Protein AF-A0A176W8B7-F1 (afdb_monomer_lite)

Structure (mmCIF, N/CA/C/O backbone):
data_AF-A0A176W8B7-F1
#
_entry.id   AF-A0A176W8B7-F1
#
loop_
_atom_site.group_PDB
_atom_site.id
_atom_site.type_symbol
_atom_site.label_atom_id
_atom_site.label_alt_id
_atom_site.label_comp_id
_atom_site.label_asym_id
_atom_site.label_entity_id
_atom_site.label_seq_id
_atom_site.pdbx_PDB_ins_code
_atom_site.Cartn_x
_atom_site.Cartn_y
_atom_site.Cartn_z
_atom_site.occupancy
_atom_site.B_iso_or_equiv
_atom_site.auth_seq_id
_atom_site.auth_comp_id
_atom_site.auth_asym_id
_atom_site.auth_atom_id
_atom_site.pdbx_PDB_model_num
ATOM 1 N N . MET A 1 1 ? -11.117 -33.687 0.807 1.00 49.25 1 MET A N 1
ATOM 2 C CA . MET A 1 1 ? -11.587 -32.372 0.321 1.00 49.25 1 MET A CA 1
ATOM 3 C C . MET A 1 1 ? -11.152 -31.330 1.329 1.00 49.25 1 MET A C 1
ATOM 5 O O . MET A 1 1 ? -11.550 -31.435 2.481 1.00 49.25 1 MET A O 1
ATOM 9 N N . LEU A 1 2 ? -10.288 -30.393 0.941 1.00 50.34 2 LEU A N 1
ATOM 10 C CA . LEU A 1 2 ? -9.951 -29.251 1.791 1.00 50.34 2 LEU A CA 1
ATOM 11 C C . LEU A 1 2 ? -11.075 -28.216 1.664 1.00 50.34 2 LEU A C 1
ATOM 13 O O . LEU A 1 2 ? -11.343 -27.728 0.569 1.00 50.34 2 LEU A O 1
ATOM 17 N N . HIS A 1 3 ? -11.755 -27.925 2.771 1.00 60.47 3 HIS A N 1
ATOM 18 C CA . HIS A 1 3 ? -12.744 -26.854 2.853 1.00 60.47 3 HIS A CA 1
ATOM 19 C C . HIS A 1 3 ? -12.013 -25.525 3.061 1.00 60.47 3 HIS A C 1
ATOM 21 O O . HIS A 1 3 ? -11.774 -25.115 4.194 1.00 60.47 3 HIS A O 1
ATOM 27 N N . TYR A 1 4 ? -11.635 -24.865 1.968 1.00 70.81 4 TYR A N 1
ATOM 28 C CA . TYR A 1 4 ? -11.199 -23.472 2.020 1.00 70.81 4 TYR A CA 1
ATOM 29 C C . TYR A 1 4 ? -12.426 -22.565 1.908 1.00 70.81 4 TYR A C 1
ATOM 31 O O . TYR A 1 4 ? -13.226 -22.702 0.985 1.00 70.81 4 TYR A O 1
ATOM 39 N N . GLY A 1 5 ? -12.587 -21.653 2.863 1.00 69.62 5 GLY A N 1
ATOM 40 C CA . GLY A 1 5 ? -13.669 -20.675 2.885 1.00 69.62 5 GLY A CA 1
ATOM 41 C C . GLY A 1 5 ? -13.276 -19.459 3.716 1.00 69.62 5 GLY A C 1
ATOM 42 O O . GLY A 1 5 ? -12.498 -19.574 4.662 1.00 69.62 5 GLY A O 1
ATOM 43 N N . LEU A 1 6 ? -13.798 -18.291 3.347 1.00 65.88 6 LEU A N 1
ATOM 44 C CA . LEU A 1 6 ? -13.618 -17.057 4.109 1.00 65.88 6 LEU A CA 1
ATOM 45 C C . LEU A 1 6 ? -14.632 -17.044 5.259 1.00 65.88 6 LEU A C 1
ATOM 47 O O . LEU A 1 6 ? -15.839 -17.043 5.024 1.00 65.88 6 LEU A O 1
ATOM 51 N N . SER A 1 7 ? -14.141 -17.067 6.499 1.00 68.44 7 SER A N 1
ATOM 52 C CA . SER A 1 7 ? -14.971 -16.950 7.700 1.00 68.44 7 SER A CA 1
ATOM 53 C C . SER A 1 7 ? -14.856 -15.537 8.258 1.00 68.44 7 SER A C 1
ATOM 55 O O . SER A 1 7 ? -13.770 -15.107 8.643 1.00 68.44 7 SER A O 1
ATOM 57 N N . TYR A 1 8 ? -15.977 -14.820 8.294 1.00 66.56 8 TYR A N 1
ATOM 58 C CA . TYR A 1 8 ? -16.058 -13.478 8.860 1.00 66.56 8 TYR A CA 1
ATOM 59 C C . TYR A 1 8 ? -16.531 -13.580 10.307 1.00 66.56 8 TYR A C 1
ATOM 61 O O . TYR A 1 8 ? -17.716 -13.784 10.574 1.00 66.56 8 TYR A O 1
ATOM 69 N N . THR A 1 9 ? -15.607 -13.452 11.253 1.00 70.50 9 THR A N 1
ATOM 70 C CA . THR A 1 9 ? -15.928 -13.388 12.680 1.00 70.50 9 THR A CA 1
ATOM 71 C C . THR A 1 9 ? -15.891 -11.942 13.159 1.00 70.50 9 THR A C 1
ATOM 73 O O . THR A 1 9 ? -15.136 -11.109 12.656 1.00 70.50 9 THR A O 1
ATOM 76 N N . LYS A 1 10 ? -16.732 -11.615 14.143 1.00 69.75 10 LYS A N 1
ATOM 77 C CA . LYS A 1 10 ? -16.667 -10.313 14.806 1.00 69.75 10 LYS A CA 1
ATOM 78 C C . LYS A 1 10 ? -15.349 -10.245 15.579 1.00 69.75 10 LYS A C 1
ATOM 80 O O . LYS A 1 10 ? -15.166 -10.998 16.529 1.00 69.75 10 LYS A O 1
ATOM 85 N N . GLY A 1 11 ? -14.441 -9.371 15.153 1.00 65.25 11 GLY A N 1
ATOM 86 C CA . GLY A 1 11 ? -13.179 -9.144 15.854 1.00 65.25 11 GLY A CA 1
ATOM 87 C C . GLY A 1 11 ? -13.399 -8.508 17.228 1.00 65.25 11 GLY A C 1
ATOM 88 O O . GLY A 1 11 ? -14.298 -7.682 17.399 1.00 65.25 11 GLY A O 1
ATOM 89 N N . GLU A 1 12 ? -12.568 -8.887 18.197 1.00 69.94 12 GLU A N 1
ATOM 90 C CA . GLU A 1 12 ? -12.470 -8.232 19.503 1.00 69.94 12 GLU A CA 1
ATOM 91 C C . GLU A 1 12 ? -11.306 -7.227 19.486 1.00 69.94 12 GLU A C 1
ATOM 93 O O . GLU A 1 12 ? -10.225 -7.536 18.986 1.00 69.94 12 GLU A O 1
ATOM 98 N N . GLY A 1 13 ? -11.521 -6.020 20.021 1.00 70.88 13 GLY A N 1
ATOM 99 C CA . GLY A 1 13 ? -10.501 -4.965 20.105 1.00 70.88 13 GLY A CA 1
ATOM 100 C C . GLY A 1 13 ? -10.625 -3.849 19.059 1.00 70.88 13 GLY A C 1
ATOM 101 O O . GLY A 1 13 ? -11.636 -3.708 18.370 1.00 70.88 13 GLY A O 1
ATOM 102 N N . GLU A 1 14 ? -9.598 -3.000 18.987 1.00 74.06 14 GLU A N 1
ATOM 103 C CA . GLU A 1 14 ? -9.519 -1.904 18.018 1.00 74.06 14 GLU A CA 1
ATOM 104 C C . GLU A 1 14 ? -9.285 -2.464 16.608 1.00 74.06 14 GLU A C 1
ATOM 106 O O . GLU A 1 14 ? -8.251 -3.073 16.330 1.00 74.06 14 GLU A O 1
ATOM 111 N N . ILE A 1 15 ? -10.245 -2.252 15.706 1.00 80.75 15 ILE A N 1
ATOM 112 C CA . ILE A 1 15 ? -10.120 -2.697 14.318 1.00 80.75 15 ILE A CA 1
ATOM 113 C C . ILE A 1 15 ? -9.273 -1.683 13.549 1.00 80.75 15 ILE A C 1
ATOM 115 O O . ILE A 1 15 ? -9.684 -0.538 13.353 1.00 80.75 15 ILE A O 1
ATOM 119 N N . LYS A 1 16 ? -8.090 -2.117 13.111 1.00 88.88 16 LYS A N 1
ATOM 120 C CA . LYS A 1 16 ? -7.139 -1.302 12.348 1.00 88.88 16 LYS A CA 1
ATOM 121 C C . LYS A 1 16 ? -7.196 -1.637 10.865 1.00 88.88 16 LYS A C 1
ATOM 123 O O . LYS A 1 16 ? -7.430 -2.786 10.490 1.00 88.88 16 LYS A O 1
ATOM 128 N N . LEU A 1 17 ? -6.967 -0.625 10.036 1.00 93.19 17 LEU A N 1
ATOM 129 C CA . LEU A 1 17 ? -6.767 -0.793 8.605 1.00 93.19 17 LEU A CA 1
ATOM 130 C C . LEU A 1 17 ? -5.275 -1.032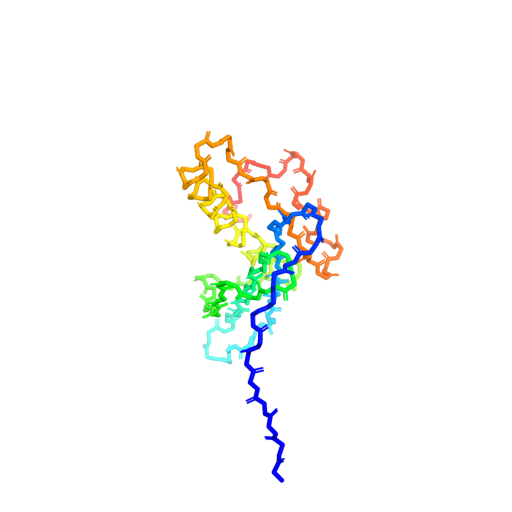 8.344 1.00 93.19 17 LEU A C 1
ATOM 132 O O . LEU A 1 17 ? -4.454 -0.136 8.539 1.00 93.19 17 LEU A O 1
ATOM 136 N N . ASN A 1 18 ? -4.937 -2.241 7.908 1.00 95.31 18 ASN A N 1
ATOM 137 C CA . ASN A 1 18 ? -3.570 -2.652 7.602 1.00 95.31 18 ASN A CA 1
ATOM 138 C C . ASN A 1 18 ? -3.450 -2.907 6.100 1.00 95.31 18 ASN A C 1
ATOM 140 O O . ASN A 1 18 ? -4.240 -3.665 5.545 1.00 95.31 18 ASN A O 1
ATOM 144 N N . GLY A 1 19 ? -2.483 -2.274 5.449 1.00 96.75 19 GLY A N 1
ATOM 145 C CA . GLY A 1 19 ? -2.126 -2.490 4.053 1.00 96.75 19 GLY A CA 1
ATOM 146 C C . GLY A 1 19 ? -0.813 -3.252 3.940 1.00 96.75 19 GLY A C 1
ATOM 147 O O . GLY A 1 19 ? 0.068 -3.090 4.774 1.00 96.75 19 GLY A O 1
ATOM 148 N N . TYR A 1 20 ? -0.667 -4.046 2.897 1.00 97.06 20 TYR A N 1
ATOM 149 C CA . TYR A 1 20 ? 0.559 -4.734 2.520 1.00 97.06 20 TYR A CA 1
ATOM 150 C C . TYR A 1 20 ? 0.840 -4.383 1.066 1.00 97.06 20 TYR A C 1
ATOM 152 O O . TYR A 1 20 ? -0.091 -4.401 0.253 1.00 97.06 20 TYR A O 1
ATOM 160 N N . SER A 1 21 ? 2.086 -4.056 0.749 1.00 97.00 21 SER A N 1
ATOM 161 C CA . SER A 1 21 ? 2.542 -3.864 -0.625 1.00 97.00 21 SER A CA 1
ATOM 162 C C . SER A 1 21 ? 3.719 -4.775 -0.924 1.00 97.00 21 SER A C 1
ATOM 164 O O . SER A 1 21 ? 4.529 -5.033 -0.038 1.00 97.00 21 SER A O 1
ATOM 166 N N . ASP A 1 22 ? 3.786 -5.212 -2.171 1.00 96.06 22 ASP A N 1
ATOM 167 C CA . ASP A 1 22 ? 4.852 -6.041 -2.724 1.00 96.06 22 ASP A CA 1
ATOM 168 C C . ASP A 1 22 ? 5.024 -5.671 -4.201 1.00 96.06 22 ASP A C 1
ATOM 170 O O . ASP A 1 22 ? 4.065 -5.227 -4.857 1.00 96.06 22 ASP A O 1
ATOM 174 N N . ALA A 1 23 ? 6.224 -5.833 -4.740 1.00 94.06 23 ALA A N 1
ATOM 175 C CA . ALA A 1 23 ? 6.476 -5.699 -6.162 1.00 94.06 23 ALA A CA 1
ATOM 176 C C . ALA A 1 23 ? 7.394 -6.807 -6.678 1.00 94.06 23 ALA A C 1
ATOM 178 O O . ALA A 1 23 ? 8.481 -7.039 -6.154 1.00 94.06 23 ALA A O 1
ATOM 179 N N . ASP A 1 24 ? 7.026 -7.412 -7.810 1.00 88.94 24 ASP A N 1
ATOM 180 C CA . ASP A 1 24 ? 8.002 -8.207 -8.555 1.00 88.94 24 ASP A CA 1
ATOM 181 C C . ASP A 1 24 ? 9.053 -7.286 -9.214 1.00 88.94 24 ASP A C 1
ATOM 183 O O . ASP A 1 24 ? 8.827 -6.091 -9.423 1.00 88.94 24 ASP A O 1
ATOM 187 N N . MET A 1 25 ? 10.236 -7.812 -9.539 1.00 76.56 25 MET A N 1
ATOM 188 C CA . MET A 1 25 ? 11.248 -7.072 -10.301 1.00 76.56 25 MET A CA 1
ATOM 189 C C . MET A 1 25 ? 11.341 -7.637 -11.713 1.00 76.56 25 MET A C 1
ATOM 191 O O . MET A 1 25 ? 11.656 -8.815 -11.875 1.00 76.56 25 MET A O 1
ATOM 195 N N . ALA A 1 26 ? 11.123 -6.782 -12.719 1.00 67.81 26 ALA A N 1
ATOM 196 C CA . ALA A 1 26 ? 11.181 -7.157 -14.134 1.00 67.81 26 ALA A CA 1
ATOM 197 C C . ALA A 1 26 ? 10.321 -8.396 -14.466 1.00 67.81 26 ALA A C 1
ATOM 199 O O . ALA A 1 26 ? 10.711 -9.228 -15.286 1.00 67.81 26 ALA A O 1
ATOM 200 N N . GLY A 1 27 ? 9.157 -8.527 -13.816 1.00 65.25 27 GLY A N 1
ATOM 201 C CA . GLY A 1 27 ? 8.291 -9.701 -13.943 1.00 65.25 27 GLY A CA 1
ATOM 202 C C . GLY A 1 27 ? 7.774 -9.940 -15.362 1.00 65.25 27 GLY A C 1
ATOM 203 O O . GLY A 1 27 ? 7.498 -11.081 -15.731 1.00 65.25 27 GLY A O 1
ATOM 204 N N . ASN A 1 28 ? 7.689 -8.892 -16.187 1.00 70.12 28 ASN A N 1
ATOM 205 C CA . ASN A 1 28 ? 7.334 -9.009 -17.597 1.00 70.12 28 ASN A CA 1
ATOM 206 C C . ASN A 1 28 ? 8.570 -8.951 -18.509 1.00 70.12 28 ASN A C 1
ATOM 208 O O . ASN A 1 28 ? 9.224 -7.918 -18.606 1.00 70.12 28 ASN A O 1
ATOM 212 N N . VAL A 1 29 ? 8.850 -10.032 -19.237 1.00 70.06 29 VAL A N 1
ATOM 213 C CA . VAL A 1 29 ? 10.007 -10.140 -20.148 1.00 70.06 29 VAL A CA 1
ATOM 214 C C . VAL A 1 29 ? 9.883 -9.214 -21.366 1.00 70.06 29 VAL A C 1
ATOM 216 O O . VAL A 1 29 ? 10.898 -8.786 -21.911 1.00 70.06 29 VAL A O 1
ATOM 219 N N . ASP A 1 30 ? 8.659 -8.867 -21.774 1.00 75.06 30 ASP A N 1
ATOM 220 C CA . ASP A 1 30 ? 8.425 -8.085 -22.994 1.00 75.06 30 ASP A CA 1
ATOM 221 C C . ASP A 1 30 ? 8.700 -6.586 -22.811 1.00 75.06 30 ASP A C 1
ATOM 223 O O . ASP A 1 30 ? 9.144 -5.915 -23.743 1.00 75.06 30 ASP A O 1
ATOM 227 N N . ASP A 1 31 ? 8.416 -6.038 -21.625 1.00 80.81 31 ASP A N 1
ATOM 228 C CA . ASP A 1 31 ? 8.587 -4.608 -21.333 1.00 80.81 31 ASP A CA 1
ATOM 229 C C . ASP A 1 31 ? 9.417 -4.313 -20.076 1.00 80.81 31 ASP A C 1
ATOM 231 O O . ASP A 1 31 ? 9.572 -3.146 -19.717 1.00 80.81 31 ASP A O 1
ATOM 235 N N . CYS A 1 32 ? 9.963 -5.349 -19.428 1.00 83.25 32 CYS A N 1
ATOM 236 C CA . CYS A 1 32 ? 10.732 -5.295 -18.181 1.00 83.25 32 CYS A CA 1
ATOM 237 C C . CYS A 1 32 ? 10.005 -4.586 -17.030 1.00 83.25 32 CYS A C 1
ATOM 239 O O . CYS A 1 32 ? 10.645 -4.155 -16.069 1.00 83.25 32 CYS A O 1
ATOM 241 N N . LYS A 1 33 ? 8.677 -4.430 -17.106 1.00 89.00 33 LYS A N 1
ATOM 242 C CA . LY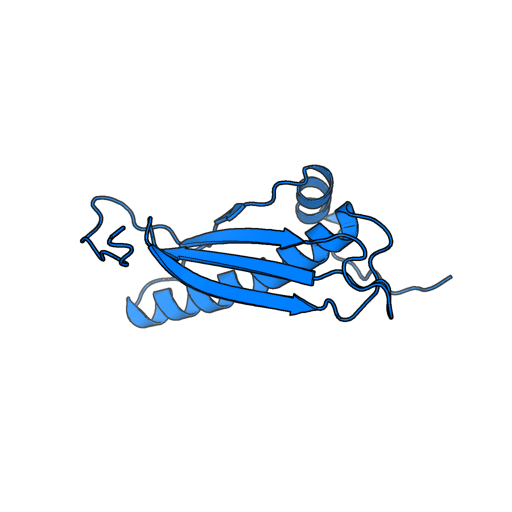S A 1 33 ? 7.919 -3.746 -16.060 1.00 89.00 33 LYS A CA 1
ATOM 243 C C . LYS A 1 33 ? 7.624 -4.687 -14.909 1.00 89.00 33 LYS A C 1
ATOM 245 O O . LYS A 1 33 ? 7.305 -5.861 -15.099 1.00 89.00 33 LYS A O 1
ATOM 250 N N . SER A 1 34 ? 7.703 -4.110 -13.724 1.00 91.69 34 SER A N 1
ATOM 251 C CA . SER A 1 34 ? 7.306 -4.740 -12.479 1.00 91.69 34 SER A CA 1
ATOM 252 C C . SER A 1 34 ? 5.784 -4.791 -12.330 1.00 91.69 34 SER A C 1
ATOM 254 O O . SER A 1 34 ? 5.054 -3.996 -12.929 1.00 91.69 34 SER A O 1
ATOM 256 N N . THR A 1 35 ? 5.300 -5.686 -11.483 1.00 94.69 35 THR A N 1
ATOM 257 C CA . THR A 1 35 ? 3.905 -5.817 -11.066 1.00 94.69 35 THR A CA 1
ATOM 258 C C . THR A 1 35 ? 3.798 -5.436 -9.601 1.00 94.69 35 THR A C 1
ATOM 260 O O . THR A 1 35 ? 4.454 -6.022 -8.751 1.00 94.69 35 THR A O 1
ATOM 263 N N . THR A 1 36 ? 2.947 -4.464 -9.299 1.00 95.44 36 THR A N 1
ATOM 264 C CA . THR A 1 36 ? 2.586 -4.076 -7.937 1.00 95.44 36 THR A CA 1
ATOM 265 C C . THR A 1 36 ? 1.477 -4.983 -7.421 1.00 95.44 36 THR A C 1
ATOM 267 O O . THR A 1 36 ? 0.433 -5.101 -8.062 1.00 95.44 36 THR A O 1
ATOM 270 N N . GLY A 1 37 ? 1.675 -5.571 -6.247 1.00 96.50 37 GLY A N 1
ATOM 271 C CA . GLY A 1 37 ? 0.656 -6.230 -5.442 1.00 96.50 37 GLY A CA 1
ATOM 272 C C . GLY A 1 37 ? 0.291 -5.384 -4.225 1.00 96.50 37 GLY A C 1
ATOM 273 O O . GLY A 1 37 ? 1.160 -4.841 -3.547 1.00 96.50 37 GLY A O 1
ATOM 274 N N . VAL A 1 38 ? -1.006 -5.268 -3.942 1.00 97.38 38 VAL A N 1
ATOM 275 C CA . VAL A 1 38 ? -1.512 -4.589 -2.745 1.00 97.38 38 VAL A CA 1
ATOM 276 C C . VAL A 1 38 ? -2.637 -5.402 -2.122 1.00 97.38 38 VAL A C 1
ATOM 278 O O . VAL A 1 38 ? -3.527 -5.890 -2.821 1.00 97.38 38 VAL A O 1
ATOM 281 N N . LEU A 1 39 ? -2.633 -5.495 -0.794 1.00 97.00 39 LEU A N 1
ATOM 282 C CA . LEU A 1 39 ? -3.672 -6.130 0.012 1.00 97.00 39 LEU A CA 1
ATOM 283 C C . LEU A 1 39 ? -4.005 -5.236 1.207 1.00 97.00 39 LEU A C 1
ATOM 285 O O . LEU A 1 39 ? -3.117 -4.857 1.957 1.00 97.00 39 LEU A O 1
ATOM 289 N N . PHE A 1 40 ? -5.283 -4.953 1.433 1.00 96.38 40 PHE A N 1
ATOM 290 C CA . PHE A 1 40 ? -5.766 -4.298 2.643 1.00 96.38 40 PHE A CA 1
ATOM 291 C C . PHE A 1 40 ? -6.648 -5.231 3.458 1.00 96.38 40 PHE A C 1
ATOM 293 O O . PHE A 1 40 ? -7.598 -5.832 2.948 1.00 96.38 40 PHE A O 1
ATOM 300 N N . CYS A 1 41 ? -6.364 -5.269 4.753 1.00 93.38 41 CYS A N 1
ATOM 301 C CA . CYS A 1 41 ? -7.118 -5.974 5.767 1.00 93.38 41 CYS A CA 1
ATOM 302 C C . CYS A 1 41 ? -7.750 -4.978 6.743 1.00 93.38 41 CYS A C 1
ATOM 304 O O . CYS A 1 41 ? -7.111 -4.024 7.190 1.00 93.38 41 CYS A O 1
ATOM 306 N N . PHE A 1 42 ? -9.004 -5.226 7.105 1.00 89.81 42 PHE A N 1
ATOM 307 C CA . PHE A 1 42 ? -9.674 -4.565 8.215 1.00 89.81 42 PHE A CA 1
ATOM 308 C C . PHE A 1 42 ? -9.698 -5.537 9.399 1.00 89.81 42 PHE A C 1
ATOM 310 O O . PHE A 1 42 ? -10.382 -6.564 9.371 1.00 89.81 42 PHE A O 1
ATOM 317 N N . GLY A 1 43 ? -8.861 -5.274 10.405 1.00 87.25 43 GLY A N 1
ATOM 318 C CA . GLY A 1 43 ? -8.480 -6.287 11.390 1.00 87.25 43 GLY A CA 1
ATOM 319 C C . GLY A 1 43 ? -7.760 -7.453 10.705 1.00 87.25 43 GLY A C 1
ATOM 320 O O . GLY A 1 43 ? -6.843 -7.241 9.916 1.00 87.25 43 GLY A O 1
ATOM 321 N N . ASN A 1 44 ? -8.215 -8.682 10.955 1.00 84.62 44 ASN A N 1
ATOM 322 C CA . ASN A 1 44 ? -7.649 -9.894 10.343 1.00 84.62 44 ASN A CA 1
ATOM 323 C C . ASN A 1 44 ? -8.362 -10.308 9.043 1.00 84.62 44 ASN A C 1
ATOM 325 O O . ASN A 1 44 ? -8.163 -11.419 8.558 1.00 84.62 44 ASN A O 1
ATOM 329 N N . THR A 1 45 ? -9.226 -9.448 8.498 1.00 87.06 45 THR A N 1
ATOM 330 C CA . THR A 1 45 ? -10.068 -9.779 7.344 1.00 87.06 45 THR A CA 1
ATOM 331 C C . THR A 1 45 ? -9.628 -9.000 6.105 1.00 87.06 45 THR A C 1
ATOM 333 O O . THR A 1 45 ? -9.711 -7.772 6.128 1.00 87.06 45 THR A O 1
ATOM 336 N N . PRO A 1 46 ? -9.232 -9.668 5.006 1.00 91.50 46 PRO A N 1
ATOM 337 C CA . PRO A 1 46 ? -9.023 -9.029 3.707 1.00 91.50 46 PRO A CA 1
ATOM 338 C C . PRO A 1 46 ? -10.287 -8.321 3.210 1.00 91.50 46 PRO A C 1
ATOM 340 O O . PRO A 1 46 ? -11.352 -8.934 3.134 1.00 91.50 46 PRO A O 1
ATOM 343 N N . VAL A 1 47 ? -10.173 -7.043 2.848 1.00 92.00 47 VAL A N 1
ATOM 344 C CA . VAL A 1 47 ? -11.297 -6.231 2.342 1.00 92.00 47 VAL A CA 1
ATOM 345 C C . VAL A 1 47 ? -11.097 -5.756 0.908 1.00 92.00 47 VAL A C 1
ATOM 347 O O . VAL A 1 47 ? -12.072 -5.549 0.191 1.00 92.00 47 VAL A O 1
ATOM 350 N N . THR A 1 48 ? -9.852 -5.599 0.460 1.00 94.81 48 THR A N 1
ATOM 351 C CA . THR A 1 48 ? -9.546 -5.281 -0.936 1.00 94.81 48 THR A CA 1
ATOM 352 C C . THR A 1 48 ? -8.122 -5.693 -1.269 1.00 94.81 48 THR A C 1
ATOM 354 O O . THR A 1 48 ? -7.234 -5.629 -0.426 1.00 94.81 48 THR A O 1
ATOM 357 N N . TRP A 1 49 ? -7.913 -6.142 -2.497 1.00 96.44 49 TRP A N 1
ATOM 358 C CA . TRP A 1 49 ? -6.608 -6.478 -3.039 1.00 96.44 49 TRP A CA 1
ATOM 359 C C . TRP A 1 49 ? -6.606 -6.155 -4.524 1.00 96.44 49 TRP A C 1
ATOM 361 O O . TRP A 1 49 ? -7.651 -6.188 -5.178 1.00 96.44 49 TRP A O 1
ATOM 371 N N . HIS A 1 50 ? -5.435 -5.852 -5.060 1.00 94.50 50 HIS A N 1
ATOM 372 C CA . HIS A 1 50 ? -5.249 -5.771 -6.496 1.00 94.50 50 HIS A CA 1
ATOM 373 C C . HIS A 1 50 ? -3.805 -6.092 -6.863 1.00 94.50 50 HIS A C 1
ATOM 375 O O . HIS A 1 50 ? -2.891 -5.983 -6.046 1.00 94.50 50 HIS A O 1
ATOM 381 N N . SER A 1 51 ? -3.624 -6.502 -8.112 1.00 95.12 51 SER A N 1
ATOM 382 C CA . SER A 1 51 ? -2.320 -6.672 -8.730 1.00 95.12 51 SER A CA 1
ATOM 383 C C . SER A 1 51 ? -2.35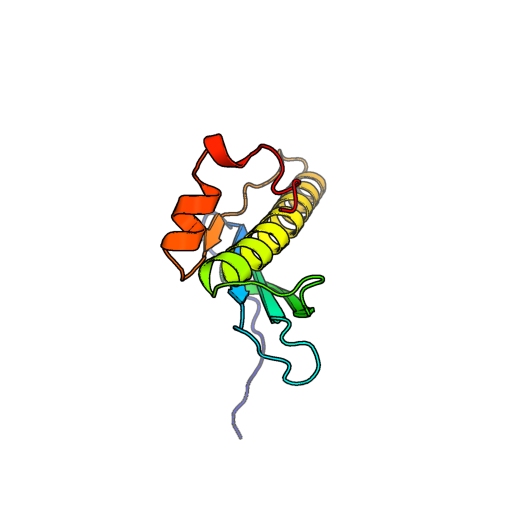0 -5.934 -10.060 1.00 95.12 51 SER A C 1
ATOM 385 O O . SER A 1 51 ? -3.286 -6.110 -10.842 1.00 95.12 51 SER A O 1
ATOM 387 N N . GLN A 1 52 ? -1.387 -5.046 -10.281 1.00 93.75 52 GLN A N 1
ATOM 388 C CA . GLN A 1 52 ? -1.338 -4.198 -11.465 1.00 93.75 52 GLN A CA 1
ATOM 389 C C . GLN A 1 52 ? 0.085 -4.065 -11.990 1.00 93.75 52 GLN A C 1
ATOM 391 O O . GLN A 1 52 ? 1.030 -3.900 -11.222 1.00 93.75 52 GLN A O 1
ATOM 396 N N . LYS A 1 53 ? 0.242 -4.077 -13.315 1.00 93.75 53 LYS A N 1
ATOM 397 C CA . LYS A 1 53 ? 1.528 -3.772 -13.945 1.00 93.75 53 LYS A CA 1
ATOM 398 C C . LYS A 1 53 ? 1.879 -2.301 -13.716 1.00 93.75 53 LYS A C 1
ATOM 400 O O . LYS A 1 53 ? 1.035 -1.427 -13.915 1.00 93.75 53 LYS A O 1
ATOM 405 N N . GLN A 1 54 ? 3.120 -2.026 -13.334 1.00 93.44 54 GLN A N 1
ATOM 406 C CA . GLN A 1 54 ? 3.606 -0.668 -13.131 1.00 93.44 54 GLN A CA 1
ATOM 407 C C . GLN A 1 54 ? 3.611 0.115 -14.454 1.00 93.44 54 GLN A C 1
ATOM 409 O O . GLN A 1 54 ? 3.814 -0.460 -15.527 1.00 93.44 54 GLN A O 1
ATOM 414 N N . PRO A 1 55 ? 3.371 1.437 -14.424 1.00 89.69 55 PRO A N 1
ATOM 415 C CA . PRO A 1 55 ? 3.340 2.246 -15.641 1.00 89.69 55 PRO A CA 1
ATOM 416 C C . PRO A 1 55 ? 4.736 2.430 -16.255 1.00 89.69 55 PRO A C 1
ATOM 418 O O . PRO A 1 55 ? 4.862 2.521 -17.481 1.00 89.69 55 PRO A O 1
ATOM 421 N N . MET A 1 56 ? 5.775 2.429 -15.419 1.00 88.50 56 MET A N 1
ATOM 422 C CA . MET A 1 56 ? 7.179 2.623 -15.782 1.00 88.50 56 MET A CA 1
ATOM 423 C C . MET A 1 56 ? 8.027 1.400 -15.421 1.00 88.50 56 MET A C 1
ATOM 425 O O . MET A 1 56 ? 7.613 0.568 -14.617 1.00 88.50 56 MET A O 1
ATOM 429 N N . VAL A 1 57 ? 9.200 1.296 -16.044 1.00 90.75 57 VAL A N 1
ATOM 430 C CA . VAL A 1 57 ? 10.215 0.297 -15.694 1.00 90.75 57 VAL A CA 1
ATOM 431 C C . VAL A 1 57 ? 10.956 0.796 -14.460 1.00 90.75 57 VAL A C 1
ATOM 433 O O . VAL A 1 57 ? 11.513 1.892 -14.493 1.00 90.75 57 VAL A O 1
ATOM 436 N N . ALA A 1 58 ? 10.952 0.005 -13.392 1.00 90.50 58 ALA A N 1
ATOM 437 C CA . ALA A 1 58 ? 11.769 0.267 -12.218 1.00 90.50 58 ALA A CA 1
ATOM 438 C C . ALA A 1 58 ? 13.226 -0.129 -12.498 1.00 90.50 58 ALA A C 1
ATOM 440 O O . ALA A 1 58 ? 13.496 -1.180 -13.080 1.00 90.50 58 ALA A O 1
ATOM 441 N N . LEU A 1 59 ? 14.174 0.696 -12.064 1.00 89.62 59 LEU A N 1
ATOM 442 C CA . LEU A 1 59 ? 15.609 0.461 -12.242 1.00 89.62 59 LEU A CA 1
ATOM 443 C C . LEU A 1 59 ? 16.207 -0.391 -11.114 1.00 89.62 59 LEU A C 1
ATOM 445 O O . LEU A 1 59 ? 17.362 -0.808 -11.185 1.00 89.62 59 LEU A O 1
ATOM 449 N N . SER A 1 60 ? 15.436 -0.642 -10.056 1.00 90.94 60 SER A N 1
ATOM 450 C CA . SER A 1 60 ? 15.817 -1.490 -8.929 1.00 90.94 60 SER A CA 1
ATOM 451 C C . SER A 1 60 ? 14.585 -2.078 -8.241 1.00 90.94 60 SER A C 1
ATOM 453 O O . SER A 1 60 ? 13.486 -1.533 -8.352 1.00 90.94 60 SER A O 1
ATOM 455 N N . SER A 1 61 ? 14.774 -3.140 -7.456 1.00 90.31 61 SER A N 1
ATOM 456 C CA . SER A 1 61 ? 13.714 -3.676 -6.590 1.00 90.31 61 SER A CA 1
ATOM 457 C C . SER A 1 61 ? 13.229 -2.650 -5.560 1.00 90.31 61 SER A C 1
ATOM 459 O O . SER A 1 61 ? 12.042 -2.588 -5.275 1.00 90.31 61 SER A O 1
ATOM 461 N N . CYS A 1 62 ? 14.118 -1.792 -5.046 1.00 93.31 62 CYS A N 1
ATOM 462 C CA . CYS A 1 62 ? 13.753 -0.693 -4.144 1.00 93.31 62 CYS A CA 1
ATOM 463 C C . CYS A 1 62 ? 12.763 0.282 -4.798 1.00 93.31 62 CYS A C 1
ATOM 465 O O . CYS A 1 62 ? 11.778 0.676 -4.181 1.00 93.31 62 CYS A O 1
ATOM 467 N N . GLU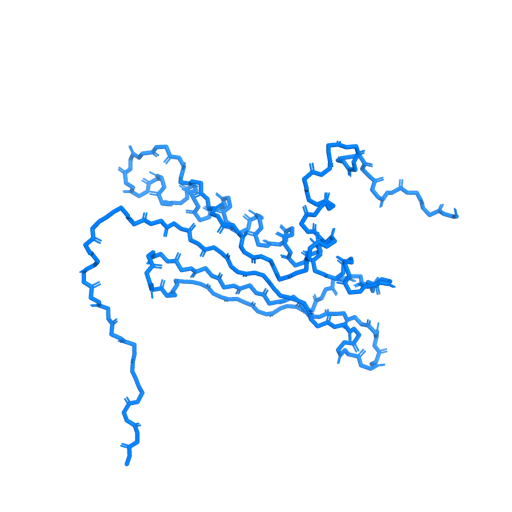 A 1 63 ? 13.006 0.653 -6.056 1.00 92.06 63 GLU A N 1
ATOM 468 C CA . GLU A 1 63 ? 12.117 1.544 -6.803 1.00 92.06 63 GLU A CA 1
ATOM 469 C C . GLU A 1 63 ? 10.776 0.872 -7.124 1.00 92.06 63 GLU A C 1
ATOM 471 O O . GLU A 1 63 ? 9.728 1.495 -6.954 1.00 92.06 63 GLU A O 1
ATOM 476 N N . ALA A 1 64 ? 10.789 -0.408 -7.514 1.00 94.19 64 ALA A N 1
ATOM 477 C CA . ALA A 1 64 ? 9.567 -1.173 -7.752 1.00 94.19 64 ALA A CA 1
ATOM 478 C C . ALA A 1 64 ? 8.695 -1.241 -6.484 1.00 94.19 64 ALA A C 1
ATOM 480 O O . ALA A 1 64 ? 7.501 -0.938 -6.537 1.00 94.19 64 ALA A O 1
ATOM 481 N N . GLU A 1 65 ? 9.306 -1.553 -5.341 1.00 94.94 65 GLU A N 1
ATOM 482 C CA . GLU A 1 65 ? 8.648 -1.584 -4.032 1.00 94.94 65 GLU A CA 1
ATOM 483 C C . GLU A 1 65 ? 8.139 -0.208 -3.605 1.00 94.94 65 GLU A C 1
ATOM 485 O O . GLU A 1 65 ? 7.028 -0.072 -3.100 1.00 94.94 65 GLU A O 1
ATOM 490 N N . TYR A 1 66 ? 8.900 0.852 -3.872 1.00 94.06 66 TYR A N 1
ATOM 491 C CA . TYR A 1 66 ? 8.466 2.220 -3.599 1.00 94.06 66 TYR A CA 1
ATOM 492 C C . TYR A 1 66 ? 7.225 2.618 -4.418 1.00 94.06 66 TYR A C 1
ATOM 494 O O . TYR A 1 66 ? 6.309 3.262 -3.895 1.00 94.06 66 TYR A O 1
ATOM 502 N N . ILE A 1 67 ? 7.149 2.211 -5.689 1.00 94.12 67 ILE A N 1
ATOM 503 C CA . ILE A 1 67 ? 5.967 2.427 -6.540 1.00 94.12 67 ILE A CA 1
ATOM 504 C C . ILE A 1 67 ? 4.761 1.638 -6.000 1.00 94.12 67 ILE A C 1
ATOM 506 O O . ILE A 1 67 ? 3.644 2.171 -5.942 1.00 94.12 67 ILE A O 1
ATOM 510 N N . ALA A 1 68 ? 4.969 0.394 -5.557 1.00 95.75 68 ALA A N 1
ATOM 511 C CA . ALA A 1 68 ? 3.924 -0.412 -4.927 1.00 95.75 68 ALA A CA 1
ATOM 512 C C . ALA A 1 68 ? 3.428 0.202 -3.610 1.00 95.75 68 ALA A C 1
ATOM 514 O O . ALA A 1 68 ? 2.220 0.360 -3.421 1.00 95.75 68 ALA A O 1
ATOM 515 N N . ALA A 1 69 ? 4.343 0.642 -2.749 1.00 95.94 69 ALA A N 1
ATOM 516 C CA . ALA A 1 69 ? 4.036 1.327 -1.500 1.00 95.94 69 ALA A CA 1
ATOM 517 C C . ALA A 1 69 ? 3.271 2.638 -1.733 1.00 95.94 69 ALA A C 1
ATOM 519 O O . ALA A 1 69 ? 2.295 2.920 -1.038 1.00 95.94 69 ALA A O 1
ATOM 520 N N . SER A 1 70 ? 3.656 3.414 -2.751 1.00 95.12 70 SER A N 1
ATOM 521 C CA . SER A 1 70 ? 2.952 4.641 -3.147 1.00 95.12 70 SER A CA 1
ATOM 522 C C . SER A 1 70 ? 1.517 4.349 -3.597 1.00 95.12 70 SER A C 1
ATOM 524 O O . SER A 1 70 ? 0.579 5.040 -3.198 1.00 95.12 70 SER A O 1
ATOM 526 N N . THR A 1 71 ? 1.326 3.276 -4.371 1.00 95.44 71 THR A N 1
ATOM 527 C CA . THR A 1 71 ? -0.006 2.797 -4.773 1.00 95.44 71 THR A CA 1
ATOM 528 C C . THR A 1 71 ? -0.841 2.405 -3.553 1.00 95.44 71 THR A C 1
ATOM 530 O O . THR A 1 71 ? -1.989 2.842 -3.416 1.00 95.44 71 THR A O 1
ATOM 533 N N . ALA A 1 72 ? -0.262 1.623 -2.637 1.00 96.38 72 ALA A N 1
ATOM 534 C CA . ALA A 1 72 ? -0.913 1.243 -1.392 1.00 96.38 72 ALA A CA 1
ATOM 535 C C . ALA A 1 72 ? -1.275 2.478 -0.552 1.00 96.38 72 ALA A C 1
ATOM 537 O O . ALA A 1 72 ? -2.388 2.552 -0.046 1.00 96.38 72 ALA A O 1
ATOM 538 N N . ALA A 1 73 ? -0.412 3.493 -0.463 1.00 95.56 73 ALA A N 1
ATOM 539 C CA . ALA A 1 73 ? -0.688 4.732 0.267 1.00 95.56 73 ALA A CA 1
ATOM 540 C C . ALA A 1 73 ? -1.922 5.468 -0.266 1.00 95.56 73 ALA A C 1
ATOM 542 O O . ALA A 1 73 ? -2.804 5.834 0.515 1.00 95.56 73 ALA A O 1
ATOM 543 N N . CYS A 1 74 ? -2.040 5.618 -1.588 1.00 95.06 74 CYS A N 1
ATOM 544 C CA . CYS A 1 74 ? -3.223 6.215 -2.204 1.00 95.06 74 CYS A CA 1
ATOM 545 C C . CYS A 1 74 ? -4.501 5.425 -1.882 1.00 95.06 74 CYS A C 1
ATOM 547 O O . CYS A 1 74 ? -5.510 6.014 -1.482 1.00 95.06 74 CYS A O 1
ATOM 549 N N . GLN A 1 75 ? -4.458 4.096 -2.007 1.00 95.94 75 GLN A N 1
ATOM 550 C CA . GLN A 1 75 ? -5.603 3.241 -1.690 1.00 95.94 75 GLN A CA 1
ATOM 551 C C . GLN A 1 75 ? -5.957 3.284 -0.193 1.00 95.94 75 GLN A C 1
ATOM 553 O O . GLN A 1 75 ? -7.133 3.365 0.160 1.00 95.94 75 GLN A O 1
ATOM 558 N N . GLY A 1 76 ? -4.956 3.286 0.687 1.00 95.69 76 GLY A N 1
ATOM 559 C CA . GLY A 1 76 ? -5.118 3.358 2.137 1.00 95.69 76 GLY A CA 1
ATOM 560 C C . GLY A 1 76 ? -5.742 4.674 2.597 1.00 95.69 76 GLY A C 1
ATOM 561 O O . GLY A 1 76 ? -6.647 4.654 3.428 1.00 95.69 76 GLY A O 1
ATOM 562 N N . LEU A 1 77 ? -5.336 5.809 2.015 1.00 95.44 77 LEU A N 1
ATOM 563 C CA . LEU A 1 77 ? -5.959 7.116 2.272 1.00 95.44 77 LEU A CA 1
ATOM 564 C C . LEU A 1 77 ? -7.431 7.138 1.850 1.00 95.44 77 LEU A C 1
ATOM 566 O O . LEU A 1 77 ? -8.289 7.638 2.586 1.00 95.44 77 LEU A O 1
ATOM 570 N N . TRP A 1 78 ? -7.733 6.580 0.675 1.00 95.69 78 TRP A N 1
ATOM 571 C CA . TRP A 1 78 ? -9.104 6.482 0.185 1.00 95.69 78 TRP A CA 1
ATOM 572 C C . TRP A 1 78 ? -9.969 5.594 1.091 1.00 95.69 78 TRP A C 1
ATOM 574 O O . TRP A 1 78 ? -11.037 6.025 1.528 1.00 95.69 78 TRP A O 1
ATOM 584 N N . LEU A 1 79 ? -9.487 4.401 1.453 1.00 95.44 79 LEU A N 1
ATOM 585 C CA . LEU A 1 79 ? -10.174 3.490 2.375 1.00 95.44 79 LEU A CA 1
ATOM 586 C C . LEU A 1 79 ? -10.372 4.113 3.758 1.00 95.44 79 LEU A C 1
ATOM 588 O O . LEU A 1 79 ? -11.460 4.032 4.322 1.00 95.44 79 LEU A O 1
ATOM 592 N N . GLY A 1 80 ? -9.344 4.766 4.299 1.00 94.19 80 GLY A N 1
ATOM 593 C CA . GLY A 1 80 ? -9.411 5.441 5.590 1.00 94.19 80 GLY A CA 1
ATOM 594 C C . GLY A 1 80 ? -10.485 6.526 5.623 1.00 94.19 80 GLY A C 1
ATOM 595 O O . GLY A 1 80 ? -11.247 6.621 6.590 1.00 94.19 80 GLY A O 1
ATOM 596 N N . SER A 1 81 ? -10.589 7.297 4.539 1.00 94.62 81 SER A N 1
ATOM 597 C CA . SER A 1 81 ? -11.609 8.336 4.366 1.00 94.62 81 SER A CA 1
ATOM 598 C C . SER A 1 81 ? -13.009 7.734 4.232 1.00 94.62 81 SER A C 1
ATOM 600 O O . SER A 1 81 ? -13.935 8.179 4.908 1.00 94.62 81 SER A O 1
ATOM 602 N N . LEU A 1 82 ? -13.152 6.678 3.424 1.00 94.00 82 LEU A N 1
ATOM 603 C CA . LEU A 1 82 ? -14.404 5.946 3.237 1.00 94.00 82 LEU A CA 1
ATOM 604 C C . LEU A 1 82 ? -14.934 5.371 4.561 1.00 94.00 82 LEU A C 1
ATOM 606 O O . LEU A 1 82 ? -16.105 5.550 4.895 1.00 94.00 82 LEU A O 1
ATOM 610 N N . LEU A 1 83 ? -14.066 4.726 5.346 1.00 91.38 83 LEU A N 1
ATOM 611 C CA . LEU A 1 83 ? -14.414 4.208 6.671 1.00 91.38 83 LEU A CA 1
ATOM 612 C C . LEU A 1 83 ? -14.813 5.337 7.629 1.00 91.38 83 LEU A C 1
ATOM 614 O O . LEU A 1 83 ? -15.808 5.209 8.343 1.00 91.38 83 LEU A O 1
ATOM 618 N N . GLY A 1 84 ? -14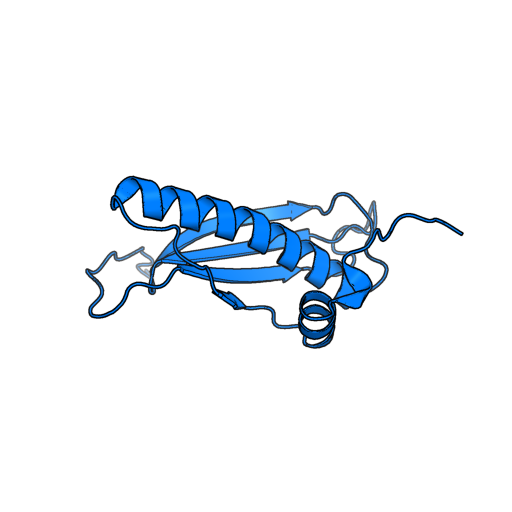.082 6.456 7.619 1.00 91.62 84 GLY A N 1
ATOM 619 C CA . GLY A 1 84 ? -14.439 7.647 8.393 1.00 91.62 84 GLY A CA 1
ATOM 620 C C . GLY A 1 84 ? -15.851 8.141 8.068 1.00 91.62 84 GLY A C 1
ATOM 621 O O . GLY A 1 84 ? -16.656 8.345 8.978 1.00 91.62 84 GLY A O 1
ATOM 622 N N . SER A 1 85 ? -16.196 8.231 6.777 1.00 92.81 85 SER A N 1
ATOM 623 C CA . SER A 1 85 ? -17.541 8.609 6.325 1.00 92.81 85 SER A CA 1
ATOM 624 C C . SER A 1 85 ? -18.624 7.626 6.777 1.00 92.81 85 SER A C 1
ATOM 626 O O . SER A 1 85 ? -19.678 8.068 7.227 1.00 92.81 85 SER A O 1
ATOM 628 N N . PHE A 1 86 ? -18.376 6.312 6.724 1.00 89.56 86 PHE A N 1
ATOM 629 C CA . PHE A 1 86 ? -19.350 5.312 7.181 1.00 89.56 86 PHE A CA 1
ATOM 630 C C . PHE A 1 86 ? -19.606 5.358 8.689 1.00 89.56 86 PHE A C 1
ATOM 632 O O . PHE A 1 86 ? -20.740 5.168 9.125 1.00 89.56 86 PHE A O 1
ATOM 639 N N . TYR A 1 87 ? -18.569 5.607 9.491 1.00 87.69 87 TYR A N 1
ATOM 640 C CA . TYR A 1 87 ? -18.686 5.631 10.951 1.00 87.69 87 TYR A CA 1
ATOM 641 C C . TYR A 1 87 ? -18.972 7.021 11.533 1.00 87.69 87 TYR A C 1
ATOM 643 O O . TYR A 1 87 ? -19.098 7.138 12.753 1.00 87.69 87 TYR A O 1
ATOM 651 N N . GLY A 1 88 ? -19.044 8.069 10.706 1.00 89.00 88 GLY A N 1
ATOM 652 C CA . GLY A 1 88 ? -19.157 9.454 11.177 1.00 89.00 88 GLY A CA 1
ATOM 653 C C . GLY A 1 88 ? -17.953 9.891 12.022 1.00 89.00 88 GLY A C 1
ATOM 654 O O . GLY A 1 88 ? -18.103 10.662 12.968 1.00 89.00 88 GLY A O 1
ATOM 655 N N . LYS A 1 89 ? -16.766 9.350 11.726 1.00 88.88 89 LYS A N 1
ATOM 656 C CA . LYS A 1 89 ? -15.508 9.606 12.442 1.00 88.88 89 LYS A CA 1
ATOM 657 C C . LYS A 1 89 ? -14.483 10.253 11.511 1.00 88.88 89 LYS A C 1
ATOM 659 O O . LYS A 1 89 ? -14.657 10.286 10.296 1.00 88.88 89 LYS A O 1
ATOM 664 N N . ALA A 1 90 ? -13.390 10.748 12.090 1.00 87.69 90 ALA A N 1
ATOM 665 C CA . ALA A 1 90 ? -12.224 11.150 11.310 1.00 87.69 90 ALA A CA 1
ATOM 666 C C . ALA A 1 90 ? -11.689 9.974 10.471 1.00 87.69 90 ALA A C 1
ATOM 668 O O . ALA A 1 90 ? -11.898 8.807 10.819 1.00 87.69 90 ALA A O 1
ATOM 669 N N . ALA A 1 91 ? -11.003 10.294 9.371 1.00 86.31 91 ALA A N 1
ATOM 670 C CA . ALA A 1 91 ? -10.400 9.295 8.497 1.00 86.31 91 ALA A CA 1
ATOM 671 C C . ALA A 1 91 ? -9.461 8.373 9.290 1.00 86.31 91 ALA A C 1
ATOM 673 O O . ALA A 1 91 ? -8.637 8.834 10.083 1.00 86.31 91 ALA A O 1
ATOM 674 N N . SER A 1 92 ? -9.599 7.065 9.077 1.00 84.75 92 SER A N 1
ATOM 675 C CA . SER A 1 92 ? -8.710 6.080 9.691 1.00 84.75 92 SER A CA 1
ATOM 676 C C . SER A 1 92 ? -7.329 6.149 9.039 1.00 84.75 92 SER A C 1
ATOM 678 O O . SER A 1 92 ? -7.222 6.271 7.819 1.00 84.75 92 SER A O 1
ATOM 680 N N . ILE A 1 93 ? -6.272 6.066 9.844 1.00 88.00 93 ILE A N 1
ATOM 681 C CA . ILE A 1 93 ? -4.897 6.008 9.344 1.00 88.00 93 ILE A CA 1
ATOM 682 C C . ILE A 1 93 ? -4.565 4.544 9.057 1.00 88.00 93 ILE A C 1
ATOM 684 O O . ILE A 1 93 ? -4.574 3.714 9.968 1.00 88.00 93 ILE A O 1
ATOM 688 N N . ALA A 1 94 ? -4.272 4.235 7.794 1.00 92.38 94 ALA A N 1
ATOM 689 C CA . ALA A 1 94 ? -3.807 2.912 7.404 1.00 92.38 94 ALA A CA 1
ATOM 690 C C . ALA A 1 94 ? -2.317 2.741 7.732 1.00 92.38 94 ALA A C 1
ATOM 692 O O . ALA A 1 94 ? -1.511 3.618 7.427 1.00 92.38 94 ALA A O 1
ATOM 693 N N . THR A 1 95 ? -1.943 1.598 8.307 1.00 94.44 95 THR A N 1
ATOM 694 C CA . THR A 1 95 ? -0.530 1.196 8.428 1.00 94.44 95 THR A CA 1
ATOM 695 C C . THR A 1 95 ? -0.162 0.337 7.230 1.00 94.44 95 THR A C 1
ATOM 697 O O . THR A 1 95 ? -0.859 -0.639 6.970 1.00 94.44 95 THR A O 1
ATOM 700 N N . ILE A 1 96 ? 0.903 0.681 6.504 1.00 95.75 96 ILE A N 1
ATOM 701 C CA . ILE A 1 96 ? 1.346 -0.063 5.317 1.00 95.75 96 ILE A CA 1
ATOM 702 C C . ILE A 1 96 ? 2.624 -0.822 5.652 1.00 95.75 96 ILE A C 1
ATOM 704 O O . ILE A 1 96 ? 3.606 -0.232 6.100 1.00 95.75 96 ILE A O 1
ATOM 708 N N . PHE A 1 97 ? 2.589 -2.130 5.439 1.00 96.25 97 PHE A N 1
ATOM 709 C CA . PHE A 1 97 ? 3.712 -3.036 5.594 1.00 96.25 97 PHE A CA 1
ATOM 710 C C . PHE A 1 97 ? 4.381 -3.245 4.235 1.00 96.25 97 PHE A C 1
ATOM 712 O O . PHE A 1 97 ? 3.717 -3.579 3.254 1.00 96.25 97 PHE A O 1
ATOM 719 N N . ILE A 1 98 ? 5.693 -3.040 4.216 1.00 95.81 98 ILE A N 1
ATOM 720 C CA . ILE A 1 98 ? 6.585 -3.187 3.065 1.00 95.81 98 ILE A CA 1
ATOM 721 C C . ILE A 1 98 ? 7.719 -4.094 3.550 1.00 95.81 98 ILE A C 1
ATOM 723 O O . ILE A 1 98 ? 8.176 -3.936 4.686 1.00 95.81 98 ILE A O 1
ATOM 727 N N . ASP A 1 99 ? 8.166 -5.055 2.754 1.00 92.69 99 ASP A N 1
ATOM 728 C CA . ASP A 1 99 ? 9.245 -5.971 3.144 1.00 92.69 99 ASP A CA 1
ATOM 729 C C . ASP A 1 99 ? 10.649 -5.377 2.881 1.00 92.69 99 ASP A C 1
ATOM 731 O O . ASP A 1 99 ? 11.613 -5.662 3.601 1.00 92.69 99 ASP A O 1
ATOM 735 N N . ASN A 1 100 ? 10.754 -4.466 1.912 1.00 92.25 100 ASN A N 1
ATOM 736 C CA . ASN A 1 100 ? 11.991 -3.827 1.496 1.00 92.25 100 ASN A CA 1
ATOM 737 C C . ASN A 1 100 ? 12.355 -2.604 2.356 1.00 92.25 100 ASN A C 1
ATOM 739 O O . ASN A 1 100 ? 11.786 -1.515 2.240 1.00 92.25 100 ASN A O 1
ATOM 743 N N . GLN A 1 101 ? 13.391 -2.760 3.184 1.00 92.69 101 GLN A N 1
ATOM 744 C CA . GLN A 1 101 ? 13.881 -1.706 4.080 1.00 92.69 101 GLN A CA 1
ATOM 745 C C . GLN A 1 101 ? 14.361 -0.448 3.346 1.00 92.69 101 GLN A C 1
ATOM 747 O O . GLN A 1 101 ? 14.156 0.660 3.841 1.00 92.69 101 GLN A O 1
ATOM 752 N N . SER A 1 102 ? 14.968 -0.590 2.165 1.00 92.00 102 SER A N 1
ATOM 753 C CA . SER A 1 102 ? 15.408 0.562 1.373 1.00 92.00 102 SER A CA 1
ATOM 754 C C . SER A 1 102 ? 14.214 1.371 0.865 1.00 92.00 102 SER A C 1
ATOM 756 O O . SER A 1 102 ? 14.246 2.601 0.915 1.00 92.00 102 SER A O 1
ATOM 758 N N . ALA A 1 103 ? 13.128 0.701 0.470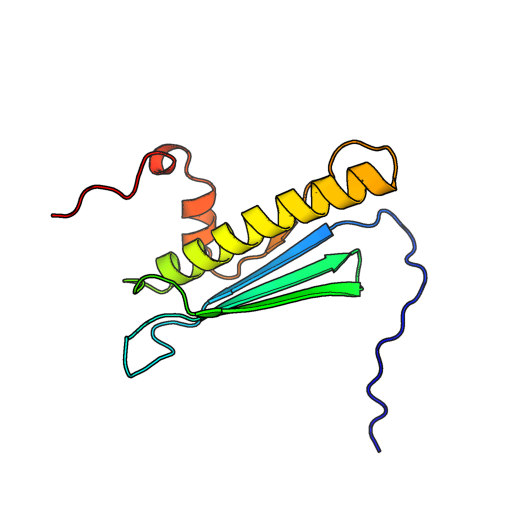 1.00 92.56 103 ALA A N 1
ATOM 759 C CA . ALA A 1 103 ? 11.890 1.368 0.076 1.00 92.56 103 ALA A CA 1
ATOM 760 C C . ALA A 1 103 ? 11.227 2.083 1.267 1.00 92.56 103 ALA A C 1
ATOM 762 O O . ALA A 1 103 ? 10.787 3.224 1.128 1.00 92.56 103 ALA A O 1
ATOM 763 N N . ILE A 1 104 ? 11.228 1.476 2.463 1.00 92.06 104 ILE A N 1
ATOM 764 C CA . ILE A 1 104 ? 10.739 2.117 3.700 1.00 92.06 104 ILE A CA 1
ATOM 765 C C . ILE A 1 104 ? 11.544 3.381 4.021 1.00 92.06 104 ILE A C 1
ATOM 767 O O . ILE A 1 104 ? 10.972 4.420 4.360 1.00 92.06 104 ILE A O 1
ATOM 771 N N . GLN A 1 105 ? 12.873 3.311 3.930 1.00 91.50 105 GLN A N 1
ATOM 772 C CA . GLN A 1 105 ? 13.742 4.466 4.153 1.00 91.50 105 GLN A CA 1
ATOM 773 C C . GLN A 1 105 ? 13.460 5.578 3.141 1.00 91.50 105 GLN A C 1
ATOM 775 O O . GLN A 1 105 ? 13.396 6.745 3.526 1.00 91.50 105 GLN A O 1
ATOM 780 N N . LEU A 1 106 ? 13.241 5.220 1.872 1.00 89.38 106 LEU A N 1
ATOM 781 C CA . LEU A 1 106 ? 12.896 6.171 0.819 1.00 89.38 106 LEU A CA 1
ATOM 782 C C . LEU A 1 106 ? 11.536 6.839 1.075 1.00 89.38 106 LEU A C 1
ATOM 784 O O . LEU A 1 106 ? 11.435 8.058 0.962 1.00 89.38 106 LEU A O 1
ATOM 788 N N . CYS A 1 107 ? 10.523 6.077 1.504 1.00 87.50 107 CYS A N 1
ATOM 789 C CA . CYS A 1 107 ? 9.203 6.603 1.879 1.00 87.50 107 CYS A CA 1
ATOM 790 C C . CYS A 1 107 ? 9.275 7.606 3.038 1.00 87.50 107 CYS A C 1
ATOM 792 O O . CYS A 1 107 ? 8.571 8.611 3.036 1.00 87.50 107 CYS A O 1
ATOM 794 N N . ASN A 1 108 ? 10.138 7.347 4.021 1.00 85.62 108 ASN A N 1
ATOM 795 C CA . ASN A 1 108 ? 10.286 8.198 5.201 1.00 85.62 108 ASN A CA 1
ATOM 796 C C . ASN A 1 108 ? 11.257 9.368 4.999 1.00 85.62 108 ASN A C 1
ATOM 798 O O . ASN A 1 108 ? 11.449 10.159 5.923 1.00 85.62 108 ASN A O 1
ATOM 802 N N . ASN A 1 109 ? 11.889 9.496 3.828 1.00 83.69 109 ASN A N 1
ATOM 803 C CA . ASN A 1 109 ? 12.851 10.559 3.584 1.00 83.69 109 ASN A CA 1
ATOM 804 C C . ASN A 1 109 ? 12.144 11.855 3.126 1.00 83.69 109 ASN A C 1
ATOM 806 O O . ASN A 1 109 ? 11.683 11.935 1.981 1.00 83.69 109 ASN A O 1
ATOM 810 N N . PRO A 1 110 ? 12.103 12.917 3.957 1.00 58.66 110 PRO A N 1
ATOM 811 C CA . PRO A 1 110 ? 11.434 14.173 3.609 1.00 58.66 110 PRO A CA 1
ATOM 812 C C . PRO A 1 110 ? 12.086 14.893 2.416 1.00 58.66 110 PRO A C 1
ATOM 814 O O . PRO A 1 110 ? 11.440 15.712 1.767 1.00 58.66 110 PRO A O 1
ATOM 817 N N . VAL A 1 111 ? 13.344 14.576 2.086 1.00 58.66 111 VAL A N 1
ATOM 818 C CA . VAL A 1 111 ? 14.110 15.236 1.015 1.00 58.66 111 VAL A CA 1
ATOM 819 C C . VAL A 1 111 ? 13.658 14.795 -0.387 1.00 58.66 111 VAL A C 1
ATOM 821 O O . VAL A 1 111 ? 13.745 15.581 -1.325 1.00 58.66 111 VAL A O 1
ATOM 824 N N . PHE A 1 112 ? 13.102 13.587 -0.542 1.00 53.97 112 PHE A N 1
ATOM 825 C CA . PHE A 1 112 ? 12.661 13.051 -1.843 1.00 53.97 112 PHE A CA 1
ATOM 826 C C . PHE A 1 112 ? 11.198 13.372 -2.201 1.00 53.97 112 PHE A C 1
ATOM 828 O O . PHE A 1 112 ? 10.702 12.932 -3.235 1.00 53.97 112 PHE A O 1
ATOM 835 N N . HIS A 1 113 ? 10.506 14.197 -1.406 1.00 54.03 113 HIS A N 1
ATOM 836 C CA . HIS A 1 113 ? 9.120 14.613 -1.682 1.00 54.03 113 HIS A CA 1
ATOM 837 C C . HIS A 1 113 ? 8.998 15.613 -2.853 1.00 54.03 113 HIS A C 1
ATOM 839 O O . HIS A 1 113 ? 7.894 15.982 -3.258 1.00 54.03 113 HIS A O 1
ATOM 845 N N . GLY A 1 114 ? 10.124 16.055 -3.421 1.00 43.22 114 GLY A N 1
ATOM 846 C CA . GLY A 1 114 ? 10.180 16.893 -4.611 1.00 43.22 114 GLY A CA 1
ATOM 847 C C . GLY A 1 114 ? 10.613 16.098 -5.837 1.00 43.22 114 GLY A C 1
ATOM 848 O O . GLY A 1 114 ? 11.801 15.896 -6.030 1.00 43.22 114 GLY A O 1
ATOM 849 N N . ARG A 1 115 ? 9.646 15.727 -6.686 1.00 44.09 115 ARG A N 1
ATOM 850 C CA . ARG A 1 115 ? 9.823 15.429 -8.120 1.00 44.09 115 ARG A CA 1
ATOM 851 C C . ARG A 1 115 ? 11.064 14.588 -8.477 1.00 44.09 115 ARG A C 1
ATOM 853 O O . ARG A 1 115 ? 12.105 15.133 -8.837 1.00 44.09 115 ARG A O 1
ATOM 860 N N . SER A 1 116 ? 10.872 13.278 -8.630 1.00 42.62 116 SER A N 1
ATOM 861 C CA . SER A 1 116 ? 11.649 12.452 -9.574 1.00 42.62 116 SER A CA 1
ATOM 862 C C . SER A 1 116 ? 11.284 12.835 -11.014 1.00 42.62 116 SER A C 1
ATOM 864 O O . SER A 1 116 ? 10.699 12.076 -11.778 1.00 42.62 116 SER A O 1
ATOM 866 N N . GLY A 1 117 ? 11.528 14.093 -11.349 1.00 46.41 117 GLY A N 1
ATOM 867 C CA . GLY A 1 117 ? 11.262 14.695 -12.634 1.00 46.41 117 GLY A CA 1
ATOM 868 C C . GLY A 1 117 ? 12.417 15.617 -12.932 1.00 46.41 117 GLY A C 1
ATOM 869 O O . GLY A 1 117 ? 12.295 16.815 -12.715 1.00 46.41 117 GLY A O 1
ATOM 870 N N . ASN A 1 118 ? 13.528 15.019 -13.349 1.00 34.03 118 ASN A N 1
ATOM 871 C CA . ASN A 1 118 ? 14.381 15.505 -14.424 1.00 34.03 118 ASN A CA 1
ATOM 872 C C . ASN A 1 118 ? 15.228 14.322 -14.904 1.00 34.03 118 ASN A C 1
ATOM 874 O O . ASN A 1 118 ? 16.113 13.844 -14.202 1.00 34.03 118 ASN A O 1
ATOM 878 N N . TYR A 1 119 ? 14.882 13.842 -16.097 1.00 38.50 119 TYR A N 1
ATOM 879 C CA . TYR A 1 119 ? 15.768 13.070 -16.956 1.00 38.50 119 TYR A CA 1
ATOM 880 C C . TYR A 1 119 ? 17.059 13.866 -17.195 1.00 38.50 119 TYR A C 1
ATOM 882 O O . TYR A 1 119 ? 16.966 15.030 -17.595 1.00 38.50 119 TYR A O 1
ATOM 890 N N . LEU A 1 120 ? 18.205 13.219 -16.963 1.00 44.44 120 LEU A N 1
ATOM 891 C CA . LEU A 1 120 ? 19.442 13.144 -17.767 1.00 44.44 120 LEU A CA 1
ATOM 892 C C . LEU A 1 120 ? 20.621 12.746 -16.870 1.00 44.44 120 LEU A C 1
ATOM 894 O O . LEU A 1 120 ? 20.812 13.397 -15.820 1.00 44.44 120 LEU A O 1
#

Radius of gyration: 16.69 Å; chains: 1; bounding box: 39×49×43 Å

pLDDT: mean 83.92, std 15.65, range [34.03, 97.38]

Organism: NCBI:txid1480154

Foldseek 3Di:
DDDDDDDDDDDDDDFAKEKEKAKDALPDPVQRWIKIWMWIDGRPHTDDIDIGTDPDHDPDRLRRQLSNVVVNQVVQQVQQPVVCVVVVHHRGHYHYDGPDPSNVVVVPDPVPPDDPDDDD

Sequence (120 aa):
MLHYGLSYTKGEGEIKLNGYSDADMAGNVDDCKSTTGVLFCFGNTPVTWHSQKQPMVALSSCEAEYIAASTAACQGLWLGSLLGSFYGKAASIATIFIDNQSAIQLCNNPVFHGRSGNYL

Secondary structure (DSSP, 8-state):
------------S---EEEEEEE-SS--TTT---EEEEEEEETTEEEEEEEEE-SS--SSHHHHHHHHHHHHHHHHHHHHHHHHHHHTSSPPPPEEE-S-HHHHHHHT-GGGGS-S----